Protein AF-A0AAW1IVG7-F1 (afdb_monomer_lite)

Foldseek 3Di:
DDPPPDPDDQDKDKDKKKWQWDFDDDPPDDDDGADDPPDPCRQVVQCVLCVCLQVLLPQPQWGWDDDRRIIMIMHMDSDDVRNVVSVVSRVVSNVVVCVVSVIDIDPVPID

InterPro domains:
  IPR000477 Reverse transcriptase domain [PF00078] (12-111)
  IPR000477 Reverse transcriptase domain [PS50878] (1-111)
  IPR043502 DNA/RNA polymerase superfamily [SSF56672] (33-111)

pLDDT: mean 79.01, std 16.92, range [31.12, 96.75]

Structure (mmCIF, N/CA/C/O backbone):
data_AF-A0AAW1IVG7-F1
#
_entry.id   AF-A0AAW1IVG7-F1
#
loop_
_atom_site.group_PDB
_atom_site.id
_atom_site.type_symbol
_atom_site.label_atom_id
_atom_site.label_alt_id
_atom_site.label_comp_id
_atom_site.label_asym_id
_atom_site.label_entity_id
_atom_site.label_seq_id
_atom_site.pdbx_PDB_ins_code
_atom_site.Cartn_x
_atom_site.Cartn_y
_atom_site.Cartn_z
_atom_site.occupancy
_atom_site.B_iso_or_equiv
_atom_site.auth_seq_id
_atom_site.auth_comp_id
_atom_site.auth_asym_id
_atom_site.auth_atom_id
_atom_site.pdbx_PDB_model_num
ATOM 1 N N . MET A 1 1 ? -25.157 -14.488 45.540 1.00 39.50 1 MET A N 1
ATOM 2 C CA . MET A 1 1 ? -25.455 -14.372 44.097 1.00 39.50 1 MET A CA 1
ATOM 3 C C . MET A 1 1 ? -24.353 -13.532 43.483 1.00 39.50 1 MET A C 1
ATOM 5 O O . MET A 1 1 ? -24.239 -12.367 43.829 1.00 39.50 1 MET A O 1
ATOM 9 N N . GLN A 1 2 ? -23.457 -14.153 42.718 1.00 31.12 2 GLN A N 1
ATOM 10 C CA . GLN A 1 2 ? -22.338 -13.463 42.078 1.00 31.12 2 GLN A CA 1
ATOM 11 C C . GLN A 1 2 ? -22.814 -12.982 40.710 1.00 31.12 2 GLN A C 1
ATOM 13 O O . GLN A 1 2 ? -23.232 -13.781 39.876 1.00 31.12 2 GLN A O 1
ATOM 18 N N . GLU A 1 3 ? -22.801 -11.669 40.528 1.00 34.81 3 GLU A N 1
ATOM 19 C CA . GLU A 1 3 ? -23.100 -10.999 39.272 1.00 34.81 3 GLU A CA 1
ATOM 20 C C . GLU A 1 3 ? -22.070 -11.452 38.226 1.00 34.81 3 GLU A C 1
ATOM 22 O O . GLU A 1 3 ? -20.875 -11.149 38.320 1.00 34.81 3 GLU A O 1
ATOM 27 N N . VAL A 1 4 ? -22.513 -12.252 37.256 1.00 44.88 4 VAL A N 1
ATOM 28 C CA . VAL A 1 4 ? -21.698 -12.629 36.102 1.00 44.88 4 VAL A CA 1
ATOM 29 C C . VAL A 1 4 ? -21.545 -11.367 35.261 1.00 44.88 4 VAL A C 1
ATOM 31 O O . VAL A 1 4 ? -22.420 -11.028 34.472 1.00 44.88 4 VAL A O 1
ATOM 34 N N . LYS A 1 5 ? -20.443 -10.638 35.467 1.00 41.06 5 LYS A N 1
ATOM 35 C CA . LYS A 1 5 ? -20.034 -9.554 34.571 1.00 41.06 5 LYS A CA 1
ATOM 36 C C . LYS A 1 5 ? -19.894 -10.132 33.168 1.00 41.06 5 LYS A C 1
ATOM 38 O O . LYS A 1 5 ?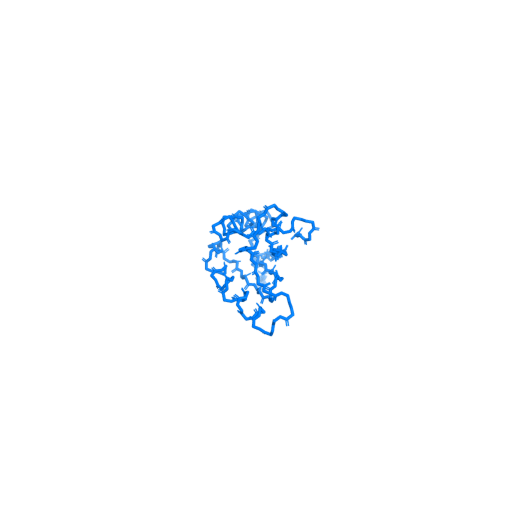 -18.976 -10.912 32.907 1.00 41.06 5 LYS A O 1
ATOM 43 N N . ASP A 1 6 ? -20.815 -9.742 32.297 1.00 46.56 6 ASP A N 1
ATOM 44 C CA . ASP A 1 6 ? -20.733 -9.972 30.867 1.00 46.56 6 ASP A CA 1
ATOM 45 C C . ASP A 1 6 ? -19.373 -9.460 30.362 1.00 46.56 6 ASP A C 1
ATOM 47 O O . ASP A 1 6 ? -19.040 -8.278 30.468 1.00 46.56 6 ASP A O 1
ATOM 51 N N . LYS A 1 7 ? -18.524 -10.385 29.901 1.00 48.53 7 LYS A N 1
ATOM 52 C CA . LYS A 1 7 ? -17.154 -10.105 29.446 1.00 48.53 7 LYS A CA 1
ATOM 53 C C . LYS A 1 7 ? -17.114 -9.566 28.014 1.00 48.53 7 LYS A C 1
ATOM 55 O O . LYS A 1 7 ? -16.040 -9.530 27.410 1.00 48.53 7 LYS A O 1
ATOM 60 N N . THR A 1 8 ? -18.233 -9.145 27.433 1.00 52.91 8 THR A N 1
ATOM 61 C CA . THR A 1 8 ? -18.223 -8.549 26.097 1.00 52.91 8 THR A CA 1
ATOM 62 C C . THR A 1 8 ? -17.851 -7.071 26.162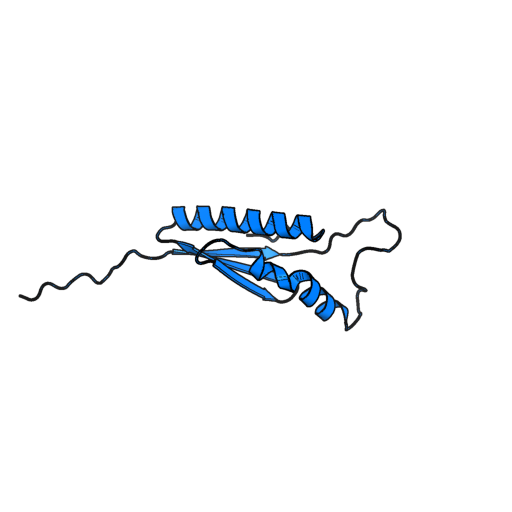 1.00 52.91 8 THR A C 1
ATOM 64 O O . THR A 1 8 ? -18.697 -6.183 26.092 1.00 52.91 8 THR A O 1
ATOM 67 N N . GLY A 1 9 ? -16.545 -6.794 26.239 1.00 61.75 9 GLY A N 1
ATOM 68 C CA . GLY A 1 9 ? -16.018 -5.518 25.749 1.00 61.75 9 GLY A CA 1
ATOM 69 C C . GLY A 1 9 ? -16.428 -5.296 24.281 1.00 61.75 9 GLY A C 1
ATOM 70 O O . GLY A 1 9 ? -16.787 -6.261 23.598 1.00 61.75 9 GLY A O 1
ATOM 71 N N . PRO A 1 10 ? -16.395 -4.053 23.765 1.00 63.38 10 PRO A N 1
ATOM 72 C CA . PRO A 1 10 ? -16.886 -3.749 22.422 1.00 63.38 10 PRO A CA 1
ATOM 73 C C . PRO A 1 10 ? -16.243 -4.680 21.383 1.00 63.38 10 PRO A C 1
ATOM 75 O O . PRO A 1 10 ? -15.013 -4.784 21.309 1.00 63.38 10 PRO A O 1
ATOM 78 N N . ARG A 1 11 ? -17.077 -5.388 20.607 1.00 63.28 11 ARG A N 1
ATOM 79 C CA . ARG A 1 11 ? -16.630 -6.328 19.569 1.00 63.28 11 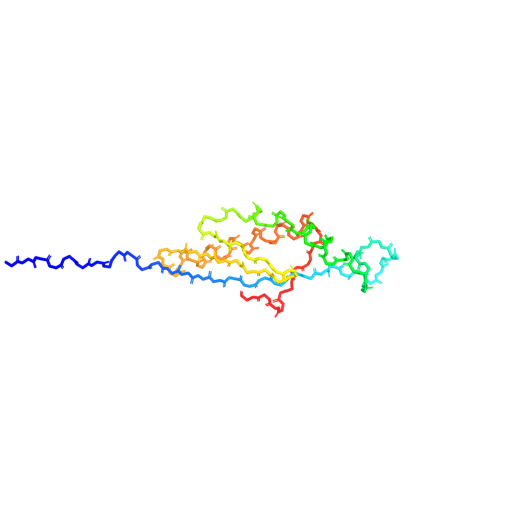ARG A CA 1
ATOM 80 C C . ARG A 1 11 ? -15.870 -5.557 18.494 1.00 63.28 11 ARG A C 1
ATOM 82 O O . ARG A 1 11 ? -16.466 -4.860 17.682 1.00 63.28 11 ARG A O 1
ATOM 89 N N . LYS A 1 12 ? -14.543 -5.680 18.495 1.00 73.12 12 LYS A N 1
ATOM 90 C CA . LYS A 1 12 ? -13.691 -5.080 17.465 1.00 73.12 12 LYS A CA 1
ATOM 91 C C . LYS A 1 12 ? -13.928 -5.787 16.135 1.00 73.12 12 LYS A C 1
ATOM 93 O O . LYS A 1 12 ? -13.935 -7.014 16.088 1.00 73.12 12 LYS A O 1
ATOM 98 N N . VAL A 1 13 ? -14.070 -5.012 15.069 1.00 77.25 13 VAL A N 1
ATOM 99 C CA . VAL A 1 13 ? -14.206 -5.511 13.697 1.00 77.25 13 VAL A CA 1
ATOM 100 C C . VAL A 1 13 ? -12.871 -5.296 12.991 1.00 77.25 13 VAL A C 1
ATOM 102 O O . VAL A 1 13 ? -12.270 -4.227 13.118 1.00 77.25 13 VAL A O 1
ATOM 105 N N . ALA A 1 14 ? -12.377 -6.323 12.303 1.00 74.62 14 ALA A N 1
ATOM 106 C CA . ALA A 1 14 ? -11.200 -6.228 11.448 1.00 74.62 14 ALA A CA 1
ATOM 107 C C . ALA A 1 14 ? -11.631 -6.386 9.989 1.00 74.62 14 ALA A C 1
ATOM 109 O O . ALA A 1 14 ? -12.427 -7.270 9.678 1.00 74.62 14 ALA A O 1
ATOM 110 N N . VAL A 1 15 ? -11.110 -5.525 9.121 1.00 76.81 15 VAL A N 1
ATOM 111 C CA . VAL A 1 15 ? -11.363 -5.530 7.676 1.00 76.81 15 VAL A CA 1
ATOM 112 C C . VAL A 1 15 ? -10.013 -5.475 6.973 1.00 76.81 15 VAL A C 1
ATOM 114 O O . VAL A 1 15 ? -9.111 -4.774 7.433 1.00 76.81 15 VAL A O 1
ATOM 117 N N . ALA A 1 16 ? -9.857 -6.236 5.896 1.00 74.25 16 ALA A N 1
ATOM 118 C CA . ALA A 1 16 ? -8.667 -6.213 5.057 1.00 74.25 16 ALA A CA 1
ATOM 119 C C . ALA A 1 16 ? -9.004 -5.544 3.722 1.00 74.25 16 ALA A C 1
ATOM 121 O O . ALA A 1 16 ? -10.043 -5.857 3.149 1.00 74.25 16 ALA A O 1
ATOM 122 N N . ALA A 1 17 ? -8.128 -4.655 3.265 1.00 72.31 17 ALA A N 1
ATOM 123 C CA . ALA A 1 17 ? -8.075 -4.171 1.894 1.00 72.31 17 ALA A CA 1
ATOM 124 C C . ALA A 1 17 ? -6.925 -4.891 1.184 1.00 72.31 17 ALA A C 1
ATOM 126 O O . ALA A 1 17 ? -5.811 -4.959 1.719 1.00 72.31 17 ALA A O 1
ATOM 127 N N . LEU A 1 18 ? -7.199 -5.453 0.012 1.00 72.75 18 LEU A N 1
ATOM 128 C CA . LEU A 1 18 ? -6.191 -6.094 -0.831 1.00 72.75 18 LEU A CA 1
ATOM 129 C C . LEU A 1 18 ? -5.846 -5.127 -1.954 1.00 72.75 18 LEU A C 1
ATOM 131 O O . LEU A 1 18 ? -6.734 -4.733 -2.700 1.00 72.75 18 LEU A O 1
ATOM 135 N N . ILE A 1 19 ? -4.579 -4.742 -2.046 1.00 76.00 19 ILE A N 1
ATOM 136 C CA . ILE A 1 19 ? -4.055 -3.798 -3.027 1.00 76.00 19 ILE A CA 1
ATOM 137 C C . ILE A 1 19 ? -3.030 -4.539 -3.878 1.00 76.00 19 ILE A C 1
ATOM 139 O O . ILE A 1 19 ? -1.990 -4.971 -3.380 1.00 76.00 19 ILE A O 1
ATOM 143 N N . ASP A 1 20 ? -3.340 -4.665 -5.161 1.00 74.44 20 ASP A N 1
ATOM 144 C CA . ASP A 1 20 ? -2.414 -5.179 -6.166 1.00 74.44 20 ASP A CA 1
ATOM 145 C C . ASP A 1 20 ? -1.684 -3.996 -6.797 1.00 74.44 20 ASP A C 1
ATOM 147 O O . ASP A 1 20 ? -2.305 -3.040 -7.282 1.00 74.44 20 ASP A O 1
ATOM 151 N N . VAL A 1 21 ? -0.358 -4.035 -6.736 1.00 69.38 21 VAL A N 1
ATOM 152 C CA . VAL A 1 21 ? 0.491 -2.947 -7.199 1.00 69.38 21 VAL A CA 1
ATOM 153 C C . VAL A 1 21 ? 1.167 -3.355 -8.500 1.00 69.38 21 VAL A C 1
ATOM 155 O O . VAL A 1 21 ? 2.071 -4.184 -8.509 1.00 69.38 21 VAL A O 1
ATOM 158 N N . GLU A 1 22 ? 0.787 -2.722 -9.607 1.00 65.25 22 GLU A N 1
ATOM 159 C CA . GLU A 1 22 ? 1.363 -3.014 -10.915 1.00 65.25 22 GLU A CA 1
ATOM 160 C C . GLU A 1 22 ? 2.387 -1.956 -11.346 1.00 65.25 22 GLU A C 1
ATOM 162 O O . GLU A 1 22 ? 2.367 -0.780 -10.965 1.00 65.25 22 GLU A O 1
ATOM 167 N N . LYS A 1 23 ? 3.319 -2.390 -12.197 1.00 57.69 23 LYS A N 1
ATOM 168 C CA . LYS A 1 23 ? 4.263 -1.484 -12.854 1.00 57.69 23 LYS A CA 1
ATOM 169 C C . LYS A 1 23 ? 3.501 -0.571 -13.814 1.00 57.69 23 LYS A C 1
ATOM 171 O O . LYS A 1 23 ? 2.724 -1.052 -14.638 1.00 57.69 23 LYS A O 1
ATOM 176 N N . ALA A 1 24 ? 3.780 0.728 -13.772 1.00 53.38 24 ALA A N 1
ATOM 177 C CA . ALA A 1 24 ? 3.379 1.620 -14.850 1.00 53.38 24 ALA A CA 1
ATOM 178 C C . ALA A 1 24 ? 4.138 1.216 -16.130 1.00 53.38 24 ALA A C 1
ATOM 180 O O . ALA A 1 24 ? 5.367 1.190 -16.142 1.00 53.38 24 ALA A O 1
ATOM 181 N N . TYR A 1 25 ? 3.413 0.837 -17.185 1.00 46.53 25 TYR A N 1
ATOM 182 C CA . TYR A 1 25 ? 3.982 0.568 -18.508 1.00 46.53 25 TYR A CA 1
ATOM 183 C C . TYR A 1 25 ? 3.505 1.662 -19.459 1.00 46.53 25 TYR A C 1
ATOM 185 O O . TYR A 1 25 ? 2.321 1.708 -19.795 1.00 46.53 25 TYR A O 1
ATOM 193 N N . ASP A 1 26 ? 4.411 2.547 -19.871 1.00 47.69 26 ASP A N 1
ATOM 194 C CA . ASP A 1 26 ? 4.123 3.552 -20.891 1.00 47.69 26 ASP A CA 1
ATOM 195 C C . ASP A 1 26 ? 4.557 3.028 -22.268 1.00 47.69 26 ASP A C 1
ATOM 197 O O . ASP A 1 26 ? 5.696 2.600 -22.461 1.00 47.69 26 ASP A O 1
ATOM 201 N N . LYS A 1 27 ? 3.624 3.014 -23.225 1.00 43.44 27 LYS A N 1
ATOM 202 C CA . LYS A 1 27 ? 3.807 2.416 -24.558 1.00 43.44 27 LYS A CA 1
ATOM 203 C C . LYS A 1 27 ? 4.581 3.329 -25.516 1.00 43.44 27 LYS A C 1
ATOM 205 O O . LYS A 1 27 ? 5.024 2.850 -26.556 1.00 43.44 27 LYS A O 1
ATOM 210 N N . GLU A 1 28 ? 4.747 4.610 -25.178 1.00 50.12 28 GLU A N 1
ATOM 211 C CA . GLU A 1 28 ? 5.332 5.626 -26.070 1.00 50.12 28 GLU A CA 1
ATOM 212 C C . GLU A 1 28 ? 6.698 6.171 -25.614 1.00 50.12 28 GLU A C 1
ATOM 214 O O . GLU A 1 28 ? 7.333 6.933 -26.346 1.00 50.12 28 GLU A O 1
ATOM 219 N N . ARG A 1 29 ? 7.225 5.745 -24.458 1.00 46.06 29 ARG A N 1
ATOM 220 C CA . ARG A 1 29 ? 8.581 6.118 -24.025 1.00 46.06 29 ARG A CA 1
ATOM 221 C C . ARG A 1 29 ? 9.603 5.053 -24.412 1.00 46.06 29 ARG A C 1
ATOM 223 O O . ARG A 1 29 ? 9.622 3.954 -23.867 1.00 46.06 29 ARG A O 1
ATOM 230 N N . ASN A 1 30 ? 10.499 5.415 -25.332 1.00 44.12 30 ASN A N 1
ATOM 231 C CA . ASN A 1 30 ? 11.729 4.677 -25.617 1.00 44.12 30 ASN A CA 1
ATOM 232 C C . ASN A 1 30 ? 12.507 4.429 -24.307 1.00 44.12 30 ASN A C 1
ATOM 234 O O . ASN A 1 30 ? 13.112 5.349 -23.771 1.00 44.12 30 ASN A O 1
ATOM 238 N N . ALA A 1 31 ? 12.432 3.193 -23.801 1.00 54.66 31 ALA A N 1
ATOM 239 C CA . ALA A 1 31 ? 13.250 2.570 -22.755 1.00 54.66 31 ALA A CA 1
ATOM 240 C C . ALA A 1 31 ? 13.772 3.487 -21.621 1.00 54.66 31 ALA A C 1
ATOM 242 O O . ALA A 1 31 ? 14.890 3.989 -21.705 1.00 54.66 31 ALA A O 1
ATOM 243 N N . ALA A 1 32 ? 13.025 3.610 -20.513 1.00 53.50 32 ALA A N 1
ATOM 244 C CA . ALA A 1 32 ? 13.592 4.097 -19.240 1.00 53.50 32 ALA A CA 1
ATOM 245 C C . ALA A 1 32 ? 12.829 3.715 -17.953 1.00 53.50 32 ALA A C 1
ATOM 247 O O . ALA A 1 32 ? 13.364 3.921 -16.867 1.00 53.50 32 ALA A O 1
ATOM 248 N N . GLU A 1 33 ? 11.610 3.169 -18.020 1.00 61.81 33 GLU A N 1
ATOM 249 C CA . GLU A 1 33 ? 10.805 2.894 -16.820 1.00 61.81 33 GLU A CA 1
ATOM 250 C C . GLU A 1 33 ? 10.455 1.403 -16.738 1.00 61.81 33 GLU A C 1
ATOM 252 O O . GLU A 1 33 ? 9.745 0.859 -17.582 1.00 61.81 33 GLU A O 1
ATOM 257 N N . GLY A 1 34 ? 11.011 0.721 -15.731 1.00 63.62 34 GLY A N 1
ATOM 258 C CA . GLY A 1 34 ? 10.738 -0.686 -15.441 1.00 63.62 34 GLY A CA 1
ATOM 259 C C . GLY A 1 34 ? 11.986 -1.542 -15.217 1.00 63.62 34 GLY A C 1
ATOM 260 O O . GLY A 1 34 ? 13.083 -1.250 -15.686 1.00 63.62 34 GLY A O 1
ATOM 261 N N . LEU A 1 35 ? 11.807 -2.635 -14.476 1.00 76.69 35 LEU A N 1
ATOM 262 C CA . LEU A 1 35 ? 12.865 -3.619 -14.230 1.00 76.69 35 LEU A CA 1
ATOM 263 C C . LEU A 1 35 ? 12.911 -4.664 -15.357 1.00 76.69 35 LEU A C 1
ATOM 265 O O . LEU A 1 35 ? 11.835 -5.096 -15.789 1.00 76.69 35 LEU A O 1
ATOM 269 N N . PRO A 1 36 ? 14.102 -5.140 -15.779 1.00 77.25 36 PRO A N 1
ATOM 270 C CA . PRO A 1 36 ? 14.229 -6.136 -16.841 1.00 77.25 36 PRO A CA 1
ATOM 271 C C . PRO A 1 36 ? 13.455 -7.416 -16.506 1.00 77.25 36 PRO A C 1
ATOM 273 O O . PRO A 1 36 ? 13.665 -8.025 -15.451 1.00 77.25 36 PRO A O 1
ATOM 276 N N . GLN A 1 37 ? 12.555 -7.842 -17.392 1.00 75.62 37 GLN A N 1
ATOM 277 C CA . GLN A 1 37 ? 11.861 -9.119 -17.225 1.00 75.62 37 GLN A CA 1
ATOM 278 C C . GLN A 1 37 ? 12.852 -10.279 -17.387 1.00 75.62 37 GLN A C 1
ATOM 280 O O . GLN A 1 37 ? 13.715 -10.248 -18.259 1.00 75.62 37 GLN A O 1
ATOM 285 N N . GLY A 1 38 ? 12.756 -11.285 -16.517 1.00 75.88 38 GLY A N 1
ATOM 286 C CA . GLY A 1 38 ? 13.664 -12.438 -16.519 1.00 75.88 38 GLY A CA 1
ATOM 287 C C . GLY A 1 38 ? 15.005 -12.216 -15.811 1.00 75.88 38 GLY A C 1
ATOM 288 O O . GLY A 1 38 ? 15.763 -13.170 -15.657 1.00 75.88 38 GLY A O 1
ATOM 289 N N . SER A 1 39 ? 15.299 -11.003 -15.324 1.00 84.62 39 SER A N 1
ATOM 290 C CA . SER A 1 39 ? 16.473 -10.785 -14.471 1.00 84.62 39 SER A CA 1
ATOM 291 C C . SER A 1 39 ? 16.229 -11.329 -13.055 1.00 84.62 39 SER A C 1
ATOM 293 O O . SER A 1 39 ? 15.238 -10.945 -12.424 1.00 84.62 39 SER A O 1
ATOM 295 N N . PRO A 1 40 ? 17.151 -12.142 -12.502 1.00 85.38 40 PRO A N 1
ATOM 296 C CA . PRO A 1 40 ? 17.074 -12.616 -11.118 1.00 85.38 40 PRO A CA 1
ATOM 297 C C . PRO A 1 40 ? 17.083 -11.493 -10.070 1.00 85.38 40 PRO A C 1
ATOM 299 O O . PRO A 1 40 ? 16.646 -11.702 -8.943 1.00 85.38 40 PRO A O 1
ATOM 302 N N . LEU A 1 41 ? 17.576 -10.300 -10.427 1.00 87.25 41 LEU A N 1
ATOM 303 C CA . LEU A 1 41 ? 17.646 -9.147 -9.524 1.00 87.25 41 LEU A CA 1
ATOM 304 C C . LEU A 1 41 ? 16.362 -8.313 -9.507 1.00 87.25 41 LEU A C 1
ATOM 306 O O . LEU A 1 41 ? 16.142 -7.556 -8.563 1.00 87.25 41 LEU A O 1
ATOM 310 N N . SER A 1 42 ? 15.504 -8.443 -10.520 1.00 85.94 42 SER A N 1
ATOM 311 C CA . SER A 1 42 ? 14.282 -7.641 -10.618 1.00 85.94 42 SER A CA 1
ATOM 312 C C . SER A 1 42 ? 13.337 -7.815 -9.417 1.00 85.94 42 SER A C 1
ATOM 314 O O . SER A 1 42 ? 12.851 -6.803 -8.920 1.00 85.94 42 SER A O 1
ATOM 316 N N . PRO A 1 43 ? 13.101 -9.024 -8.868 1.00 86.31 43 PRO A N 1
ATOM 317 C CA . PRO A 1 43 ? 12.279 -9.168 -7.663 1.00 86.31 43 PRO A CA 1
ATOM 318 C C . PRO A 1 43 ? 12.856 -8.436 -6.442 1.00 86.31 43 PRO A C 1
ATOM 320 O O . PRO A 1 43 ? 12.126 -7.784 -5.700 1.00 86.31 43 PRO A O 1
ATOM 323 N N . LEU A 1 44 ? 14.179 -8.493 -6.253 1.00 89.25 44 LEU A N 1
ATOM 324 C CA . LEU A 1 44 ? 14.849 -7.817 -5.141 1.00 89.25 44 LEU A CA 1
ATOM 325 C C . LEU A 1 44 ? 14.738 -6.293 -5.263 1.00 89.25 44 LEU A C 1
ATOM 327 O O . LEU A 1 44 ? 14.388 -5.621 -4.295 1.00 89.25 44 LEU A O 1
ATOM 331 N N . LEU A 1 45 ? 15.011 -5.756 -6.454 1.00 88.12 45 LEU A N 1
ATOM 332 C CA . LEU A 1 45 ? 14.922 -4.320 -6.715 1.00 88.12 45 LEU A CA 1
ATOM 333 C C . LEU A 1 45 ? 13.493 -3.799 -6.543 1.00 88.12 45 LEU A C 1
ATOM 335 O O . LEU A 1 45 ? 13.312 -2.713 -6.003 1.00 88.12 45 LEU A O 1
ATOM 339 N N . PHE A 1 46 ? 12.486 -4.584 -6.935 1.00 86.56 46 PHE A N 1
ATOM 340 C CA . PHE A 1 46 ? 11.089 -4.229 -6.700 1.00 86.56 46 PHE A CA 1
ATOM 341 C C . PHE A 1 46 ? 10.766 -4.151 -5.202 1.00 86.56 46 PHE A C 1
ATOM 343 O O . PHE A 1 46 ? 10.224 -3.149 -4.751 1.00 86.56 46 PHE A O 1
ATOM 350 N N . ASN A 1 47 ? 11.176 -5.146 -4.410 1.00 88.38 47 ASN A N 1
ATOM 351 C CA . ASN A 1 47 ? 10.954 -5.131 -2.960 1.00 88.38 47 ASN A CA 1
ATOM 352 C C . ASN A 1 47 ? 11.628 -3.933 -2.271 1.00 88.38 47 ASN A C 1
ATOM 354 O O . ASN A 1 47 ? 11.057 -3.359 -1.348 1.00 88.38 47 ASN A O 1
ATOM 358 N N . ILE A 1 48 ? 12.826 -3.540 -2.720 1.00 89.69 48 ILE A N 1
ATOM 359 C CA . ILE A 1 48 ? 13.511 -2.336 -2.222 1.00 89.69 48 ILE A CA 1
ATOM 360 C C . ILE A 1 48 ? 12.728 -1.077 -2.604 1.00 89.69 48 ILE A C 1
ATOM 362 O O . ILE A 1 48 ? 12.584 -0.177 -1.785 1.00 89.69 48 ILE A O 1
ATOM 366 N N . PHE A 1 49 ? 12.200 -1.021 -3.824 1.00 87.75 49 PHE A N 1
ATOM 367 C CA . PHE A 1 49 ? 11.437 0.121 -4.317 1.00 87.75 49 PHE A CA 1
ATOM 368 C C . PHE A 1 49 ? 10.156 0.378 -3.507 1.00 87.75 49 PHE A C 1
ATOM 370 O O . PHE A 1 49 ? 9.831 1.526 -3.224 1.00 87.75 49 PHE A O 1
ATOM 377 N N . VAL A 1 50 ? 9.459 -0.677 -3.072 1.00 89.81 50 VAL A N 1
ATOM 378 C CA . VAL A 1 50 ? 8.212 -0.561 -2.290 1.00 89.81 50 VAL A CA 1
ATOM 379 C C . VAL A 1 50 ? 8.408 -0.640 -0.769 1.00 89.81 50 VAL A C 1
ATOM 381 O O . VAL A 1 50 ? 7.422 -0.681 -0.029 1.00 89.81 50 VAL A O 1
ATOM 384 N N . ILE A 1 51 ? 9.654 -0.649 -0.274 1.00 91.69 51 ILE A N 1
ATOM 385 C CA . ILE A 1 51 ? 9.973 -0.918 1.142 1.00 91.69 51 ILE A CA 1
ATOM 386 C C . ILE A 1 51 ? 9.399 0.120 2.117 1.00 91.69 51 ILE A C 1
ATOM 388 O O . ILE A 1 51 ? 9.195 -0.174 3.296 1.00 91.69 51 ILE A O 1
ATOM 392 N N . ASP A 1 52 ? 9.140 1.337 1.639 1.00 93.50 52 ASP A N 1
ATOM 393 C CA . ASP A 1 52 ? 8.614 2.432 2.452 1.00 93.50 52 ASP A CA 1
ATOM 394 C C . ASP A 1 52 ? 7.077 2.486 2.488 1.00 93.50 52 ASP A C 1
ATOM 396 O O . ASP A 1 52 ? 6.522 3.249 3.283 1.00 93.50 52 ASP A O 1
ATOM 400 N N . LEU A 1 53 ? 6.371 1.638 1.723 1.00 91.88 53 LEU A N 1
ATOM 401 C CA . LEU A 1 53 ? 4.903 1.579 1.741 1.00 91.88 53 LEU A CA 1
ATOM 402 C C . LEU A 1 53 ? 4.335 1.377 3.161 1.00 91.88 53 LEU A C 1
ATOM 404 O O . LEU A 1 53 ? 3.443 2.134 3.546 1.00 91.88 53 LEU A O 1
ATOM 408 N N . PRO A 1 54 ? 4.860 0.466 4.010 1.00 93.94 54 PRO A N 1
ATOM 409 C CA . PRO A 1 54 ? 4.358 0.300 5.373 1.00 93.94 54 PRO A CA 1
ATOM 410 C C . PRO A 1 54 ? 4.488 1.556 6.240 1.00 93.94 54 PRO A C 1
ATOM 412 O O . PRO A 1 54 ? 3.696 1.739 7.160 1.00 93.94 54 PRO A O 1
ATOM 415 N N . LYS A 1 55 ? 5.474 2.419 5.960 1.00 94.50 55 LYS A N 1
ATOM 416 C CA . LYS A 1 55 ? 5.673 3.687 6.681 1.00 94.50 55 LYS A CA 1
ATOM 417 C C . LYS A 1 55 ? 4.738 4.785 6.176 1.00 94.50 55 LYS A C 1
ATOM 419 O O . LYS A 1 55 ? 4.391 5.676 6.946 1.00 94.50 55 LYS A O 1
ATOM 424 N N . ALA A 1 56 ? 4.339 4.723 4.906 1.00 94.56 56 ALA A N 1
ATOM 425 C CA . ALA A 1 56 ? 3.396 5.665 4.311 1.00 94.56 56 ALA A CA 1
ATOM 426 C C . ALA A 1 56 ? 1.962 5.478 4.836 1.00 94.56 56 ALA A C 1
ATOM 428 O O . ALA A 1 56 ? 1.191 6.436 4.884 1.00 94.56 56 ALA A O 1
ATOM 429 N N . ILE A 1 57 ? 1.613 4.269 5.286 1.00 96.12 57 ILE A N 1
ATOM 430 C CA . ILE A 1 57 ? 0.318 3.991 5.912 1.00 96.12 57 ILE A CA 1
ATOM 431 C C . ILE A 1 57 ? 0.347 4.418 7.384 1.00 96.12 57 ILE A C 1
ATOM 433 O O . ILE A 1 57 ? 0.860 3.717 8.256 1.00 96.12 57 ILE A O 1
ATOM 437 N N . THR A 1 58 ? -0.260 5.567 7.679 1.00 96.75 58 THR A N 1
ATOM 438 C CA . THR A 1 58 ? -0.270 6.171 9.026 1.00 96.75 58 THR A CA 1
ATOM 439 C C . THR A 1 58 ? -1.572 5.930 9.791 1.00 96.75 58 THR A C 1
ATOM 441 O O . THR A 1 58 ? -1.681 6.259 10.977 1.00 96.75 58 THR A O 1
ATOM 444 N N . THR A 1 59 ? -2.574 5.333 9.139 1.00 95.50 59 THR A N 1
ATOM 445 C CA . THR A 1 59 ? -3.880 5.053 9.744 1.00 95.50 59 THR A CA 1
ATOM 446 C C . THR A 1 59 ? -3.757 4.204 11.025 1.00 95.50 59 THR A C 1
ATOM 448 O O . THR A 1 59 ? -3.242 3.088 10.990 1.00 95.50 59 THR A O 1
ATOM 451 N N . PRO A 1 60 ? -4.285 4.645 12.185 1.00 93.81 60 PRO A N 1
ATOM 452 C CA . PRO A 1 60 ? -4.123 3.911 13.438 1.00 93.81 60 PRO A CA 1
ATOM 453 C C . PRO A 1 60 ? -4.785 2.531 13.441 1.00 93.81 60 PRO A C 1
ATOM 455 O O . PRO A 1 60 ? -5.948 2.376 13.049 1.00 93.81 60 PRO A O 1
ATOM 458 N N . LYS A 1 61 ? -4.096 1.551 14.040 1.00 94.12 61 LYS A N 1
ATOM 459 C CA . LYS A 1 61 ? -4.518 0.137 14.068 1.00 94.12 61 LYS A CA 1
ATOM 460 C C . LYS A 1 61 ? -4.655 -0.459 12.658 1.00 94.12 61 LYS A C 1
ATOM 462 O O . LYS A 1 61 ? -5.519 -1.312 12.451 1.00 94.12 61 LYS A O 1
ATOM 467 N N . SER A 1 62 ? -3.824 -0.004 11.722 1.00 94.12 62 SER A N 1
ATOM 468 C CA . SER A 1 62 ? -3.553 -0.693 10.466 1.00 94.12 62 SER A CA 1
ATOM 469 C C . SER A 1 62 ? -2.319 -1.596 10.607 1.00 94.12 62 SER A C 1
ATOM 471 O O . SER A 1 62 ? -1.480 -1.399 11.492 1.00 94.12 62 SER A O 1
ATOM 473 N N . ARG A 1 63 ? -2.225 -2.618 9.758 1.00 94.44 63 ARG A N 1
ATOM 474 C CA . ARG A 1 63 ? -1.016 -3.413 9.523 1.00 94.44 63 ARG A CA 1
ATOM 475 C C . ARG A 1 63 ? -0.897 -3.687 8.034 1.00 94.44 63 ARG A C 1
ATOM 477 O O . ARG A 1 63 ? -1.886 -4.076 7.421 1.00 94.44 63 ARG A O 1
ATOM 484 N N . VAL A 1 64 ? 0.299 -3.501 7.494 1.00 94.25 64 VAL A N 1
ATOM 485 C CA . VAL A 1 64 ? 0.623 -3.760 6.090 1.00 94.25 64 VAL A CA 1
ATOM 486 C C . VAL A 1 64 ? 1.380 -5.084 6.004 1.00 94.25 64 VAL A C 1
ATOM 488 O O . VAL A 1 64 ? 2.321 -5.311 6.764 1.00 94.25 64 VAL A O 1
ATOM 491 N N . PHE A 1 65 ? 0.954 -5.953 5.097 1.00 92.38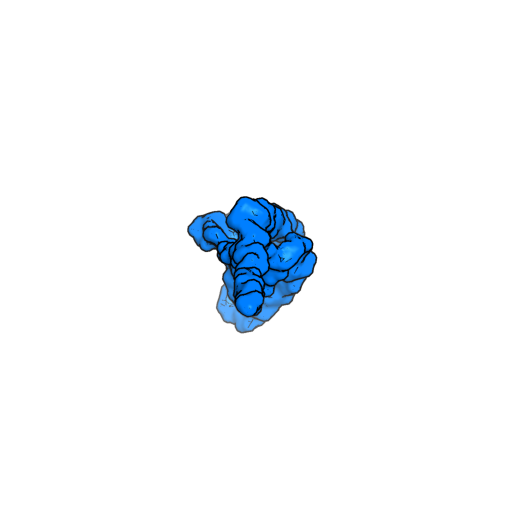 65 PHE A N 1
ATOM 492 C CA . PHE A 1 65 ? 1.605 -7.207 4.742 1.00 92.38 65 PHE A CA 1
ATOM 493 C C . PHE A 1 65 ? 1.926 -7.145 3.253 1.00 92.38 65 PHE A C 1
ATOM 495 O O . PHE A 1 65 ? 1.033 -6.878 2.456 1.00 92.38 65 PHE A O 1
ATOM 502 N N . GLN A 1 66 ? 3.181 -7.368 2.882 1.00 90.56 66 GLN A N 1
ATOM 503 C CA . GLN A 1 66 ? 3.623 -7.309 1.490 1.00 90.56 66 GLN A CA 1
ATOM 504 C C . GLN A 1 66 ? 4.284 -8.618 1.095 1.00 90.56 66 GLN A C 1
ATOM 506 O O . GLN A 1 66 ? 5.062 -9.187 1.867 1.00 90.56 66 GLN A O 1
ATOM 511 N N . PHE A 1 67 ? 3.996 -9.058 -0.122 1.00 87.62 67 PHE A N 1
ATOM 512 C CA . PHE A 1 67 ? 4.679 -10.157 -0.771 1.00 87.62 67 PHE A CA 1
ATOM 513 C C . PHE A 1 67 ? 4.809 -9.848 -2.262 1.00 87.62 67 PHE A C 1
ATOM 515 O O . PHE A 1 67 ? 3.843 -9.971 -3.004 1.00 87.62 67 PHE A O 1
ATOM 522 N N . ALA A 1 68 ? 6.009 -9.445 -2.688 1.00 84.50 68 ALA A N 1
ATOM 523 C CA . ALA A 1 68 ? 6.220 -8.912 -4.033 1.00 84.50 68 ALA A CA 1
ATOM 524 C C . ALA A 1 68 ? 5.206 -7.787 -4.340 1.00 84.50 68 ALA A C 1
ATOM 526 O O . ALA A 1 68 ? 5.120 -6.831 -3.567 1.00 84.50 68 ALA A O 1
ATOM 527 N N . ASP A 1 69 ? 4.487 -7.883 -5.457 1.00 81.19 69 ASP A N 1
ATOM 528 C CA . ASP A 1 69 ? 3.459 -6.952 -5.934 1.00 81.19 69 ASP A CA 1
ATOM 529 C C . ASP A 1 69 ? 2.131 -7.023 -5.162 1.00 81.19 69 ASP A C 1
ATOM 531 O O . ASP A 1 69 ? 1.388 -6.037 -5.131 1.00 81.19 69 ASP A O 1
ATOM 535 N N . ASP A 1 70 ? 1.877 -8.121 -4.448 1.00 85.31 70 ASP A N 1
ATOM 536 C CA . ASP A 1 70 ? 0.692 -8.272 -3.610 1.00 85.31 70 ASP A CA 1
ATOM 537 C C . ASP A 1 70 ? 0.870 -7.551 -2.265 1.00 85.31 70 ASP A C 1
ATOM 539 O O . ASP A 1 70 ? 1.773 -7.846 -1.470 1.00 85.31 70 ASP A O 1
ATOM 543 N N . THR A 1 71 ? -0.044 -6.630 -1.955 1.00 89.81 71 THR A N 1
ATOM 544 C CA . THR A 1 71 ? -0.098 -5.946 -0.658 1.00 89.81 71 THR A CA 1
ATOM 545 C C . THR A 1 71 ? -1.460 -6.133 0.006 1.00 89.81 71 THR A C 1
ATOM 547 O O . THR A 1 71 ? -2.504 -5.843 -0.563 1.00 89.81 71 THR A O 1
ATOM 550 N N . ALA A 1 72 ? -1.474 -6.552 1.269 1.00 91.94 72 ALA A N 1
ATOM 551 C CA . ALA A 1 72 ? -2.672 -6.590 2.099 1.00 91.94 72 ALA A CA 1
ATOM 552 C C . ALA A 1 72 ? -2.556 -5.584 3.247 1.00 91.94 72 ALA A C 1
ATOM 554 O O . ALA A 1 72 ? -1.601 -5.621 4.027 1.00 91.94 72 ALA A O 1
ATOM 555 N N . ILE A 1 73 ? -3.554 -4.716 3.406 1.00 93.56 73 ILE A N 1
ATOM 556 C CA . ILE A 1 73 ? -3.626 -3.769 4.520 1.00 93.56 73 ILE A CA 1
ATOM 557 C C . ILE A 1 73 ? -4.835 -4.097 5.388 1.00 93.56 73 ILE A C 1
ATOM 559 O O . ILE A 1 73 ? -5.984 -3.999 4.970 1.00 93.56 73 ILE A O 1
ATOM 563 N N . VAL A 1 74 ? -4.579 -4.475 6.636 1.00 94.12 74 VAL A N 1
ATOM 564 C CA . VAL A 1 74 ? -5.615 -4.863 7.597 1.00 94.12 74 VAL A CA 1
ATOM 565 C C . VAL A 1 74 ? -5.848 -3.731 8.579 1.00 94.12 74 VAL A C 1
ATOM 567 O O . VAL A 1 74 ? -4.922 -3.323 9.277 1.00 94.12 74 VAL A O 1
ATOM 570 N N . VAL A 1 75 ? -7.090 -3.269 8.700 1.00 93.81 75 VAL A N 1
ATOM 571 C CA . VAL A 1 75 ? -7.509 -2.256 9.674 1.00 93.81 75 VAL A CA 1
ATOM 572 C C . VAL A 1 75 ? -8.406 -2.858 10.747 1.00 93.81 75 VAL A C 1
ATOM 574 O O . VAL A 1 75 ? -9.185 -3.777 10.498 1.00 93.81 75 VAL A O 1
ATOM 577 N N . GLN A 1 76 ? -8.322 -2.318 11.962 1.00 91.50 76 GLN A N 1
ATOM 578 C CA . GLN A 1 76 ? -9.204 -2.691 13.067 1.00 91.50 76 GLN A CA 1
ATOM 579 C C . GLN A 1 76 ? -9.956 -1.473 13.619 1.00 91.50 76 GLN A C 1
ATOM 581 O O . GLN A 1 76 ? -9.344 -0.466 13.999 1.00 91.50 76 GLN A O 1
ATOM 586 N N . GLY A 1 77 ? -11.280 -1.576 13.721 1.00 89.38 77 GLY A N 1
ATOM 587 C CA . GLY A 1 77 ? -12.172 -0.583 14.322 1.00 89.38 77 GLY A CA 1
ATOM 588 C C . GLY A 1 77 ? -12.996 -1.150 15.481 1.00 89.38 77 GLY A C 1
ATOM 589 O O . GLY A 1 77 ? -13.023 -2.355 15.728 1.00 89.38 77 GLY A O 1
ATOM 590 N N . LEU A 1 78 ? -13.664 -0.265 16.226 1.00 89.31 78 LEU A N 1
ATOM 591 C CA . LEU A 1 78 ? -14.584 -0.662 17.305 1.00 89.31 78 LEU A CA 1
ATOM 592 C C . LEU A 1 78 ? -15.946 -1.130 16.777 1.00 89.31 78 LEU A C 1
ATOM 594 O O . LEU A 1 78 ? -16.697 -1.768 17.502 1.00 89.31 78 LEU A O 1
ATOM 598 N N . ASN A 1 79 ? -16.263 -0.784 15.533 1.00 89.56 79 ASN A N 1
ATOM 599 C CA . ASN A 1 79 ? -17.465 -1.182 14.817 1.00 89.56 79 ASN A CA 1
ATOM 600 C C . ASN A 1 79 ? -17.182 -1.148 13.304 1.00 89.56 79 ASN A C 1
ATOM 602 O O . ASN A 1 79 ? -16.084 -0.769 12.874 1.00 89.56 79 ASN A O 1
ATOM 606 N N . LEU A 1 80 ? -18.166 -1.566 12.507 1.00 86.81 80 LEU A N 1
ATOM 607 C CA . LEU A 1 80 ? -18.048 -1.626 11.052 1.00 86.81 80 LEU A CA 1
ATOM 608 C C . LEU A 1 80 ? -17.809 -0.241 10.438 1.00 86.81 80 LEU A C 1
ATOM 610 O O . LEU A 1 80 ? -16.884 -0.086 9.652 1.00 86.81 80 LEU A O 1
ATOM 614 N N . GLU A 1 81 ? -18.571 0.772 10.847 1.00 90.75 81 GLU A N 1
ATOM 615 C CA . GLU A 1 81 ? -18.475 2.123 10.283 1.00 90.75 81 GLU A CA 1
ATOM 616 C C . GLU A 1 81 ? -17.082 2.741 10.473 1.00 90.75 81 GLU A C 1
ATOM 618 O O . GLU A 1 81 ? -16.475 3.241 9.529 1.00 90.75 81 GLU A O 1
ATOM 623 N N . LEU A 1 82 ? -16.519 2.642 11.680 1.00 91.31 82 LEU A N 1
ATOM 624 C CA . LEU A 1 82 ? -15.159 3.103 11.953 1.00 91.31 82 LEU A CA 1
ATOM 625 C C . LEU A 1 82 ? -14.109 2.292 11.192 1.00 91.31 82 LEU A C 1
ATOM 627 O O . LEU A 1 82 ? -13.046 2.823 10.882 1.00 91.31 82 LEU A O 1
ATOM 631 N N . SER A 1 83 ? -14.377 1.016 10.914 1.00 90.75 83 SER A N 1
ATOM 632 C CA . SER A 1 83 ? -13.476 0.182 10.113 1.00 90.75 83 SER A CA 1
ATOM 633 C C . SER A 1 83 ? -13.506 0.604 8.645 1.00 90.75 83 SER A C 1
ATOM 635 O O . SER A 1 83 ? -12.444 0.778 8.061 1.00 90.75 83 SER A O 1
ATOM 637 N N . LEU A 1 84 ? -14.687 0.874 8.083 1.00 91.44 84 LEU A N 1
ATOM 638 C CA . LEU A 1 84 ? -14.846 1.356 6.706 1.00 91.44 84 LEU A CA 1
ATOM 639 C C . LEU A 1 84 ? -14.165 2.712 6.494 1.00 91.44 84 LEU A C 1
ATOM 641 O O . LEU A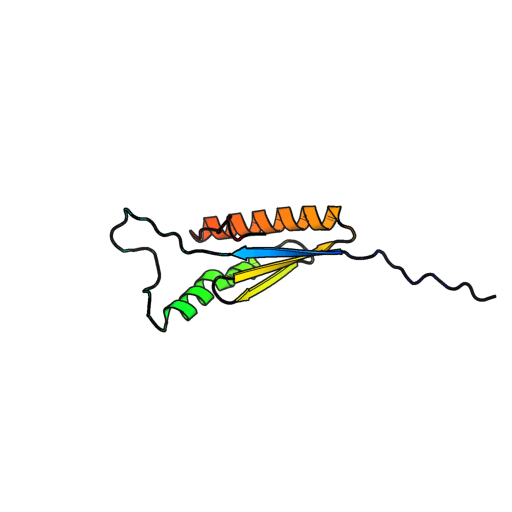 1 84 ? -13.349 2.846 5.589 1.00 91.44 84 LEU A O 1
ATOM 645 N N . ARG A 1 85 ? -14.368 3.674 7.405 1.00 93.88 85 ARG A N 1
ATOM 646 C CA . ARG A 1 85 ? -13.663 4.970 7.350 1.00 93.88 85 ARG A CA 1
ATOM 647 C C . ARG A 1 85 ? -12.138 4.817 7.395 1.00 93.88 85 ARG A C 1
ATOM 649 O O . ARG A 1 85 ? -11.410 5.615 6.810 1.00 93.88 85 ARG A O 1
ATOM 656 N N . LYS A 1 86 ? -11.631 3.805 8.110 1.00 94.81 86 LYS A N 1
ATOM 657 C CA . LYS A 1 86 ? -10.195 3.489 8.131 1.00 94.81 86 LYS A CA 1
ATOM 658 C C . LYS A 1 86 ? -9.725 2.858 6.827 1.00 94.81 86 LYS A C 1
ATOM 660 O O . LYS A 1 86 ? -8.638 3.210 6.391 1.00 94.81 86 LYS A O 1
ATOM 665 N N . VAL A 1 87 ? -10.512 1.969 6.218 1.00 93.12 87 VAL A N 1
ATOM 666 C CA . VAL A 1 87 ? -10.210 1.412 4.888 1.00 93.12 87 VAL A CA 1
ATOM 667 C C . VAL A 1 87 ? -10.099 2.539 3.864 1.00 93.12 87 VAL A C 1
ATOM 669 O O . VAL A 1 87 ? -9.076 2.650 3.202 1.00 93.12 87 VAL A O 1
ATOM 672 N N . GLU A 1 88 ? -11.082 3.439 3.804 1.00 92.88 88 GLU A N 1
ATOM 673 C CA . GLU A 1 88 ? -11.060 4.589 2.886 1.00 92.88 88 GLU A CA 1
ATOM 674 C C . GLU A 1 88 ? -9.823 5.473 3.082 1.00 92.88 88 GLU A C 1
ATOM 676 O O . GLU A 1 88 ? -9.235 5.965 2.120 1.00 92.88 88 GLU A O 1
ATOM 681 N N . ARG A 1 89 ? -9.411 5.684 4.337 1.00 95.38 89 ARG A N 1
ATOM 682 C CA . ARG A 1 89 ? -8.204 6.454 4.646 1.00 95.38 89 ARG A CA 1
ATOM 683 C C . ARG A 1 89 ? -6.935 5.735 4.194 1.00 95.38 89 ARG A C 1
ATOM 685 O O . ARG A 1 89 ? -6.067 6.375 3.614 1.00 95.38 89 ARG A O 1
ATOM 692 N N . VAL A 1 90 ? -6.841 4.432 4.444 1.00 95.12 90 VAL A N 1
ATOM 693 C CA . VAL A 1 90 ? -5.716 3.602 4.002 1.00 95.12 90 VAL A CA 1
ATOM 694 C C . VAL A 1 90 ? -5.594 3.603 2.481 1.00 95.12 90 VAL A C 1
ATOM 696 O O . VAL A 1 90 ? -4.484 3.747 1.983 1.00 95.12 90 VAL A O 1
ATOM 699 N N . LEU A 1 91 ? -6.709 3.488 1.753 1.00 92.06 91 LEU A N 1
ATOM 700 C CA . LEU A 1 91 ? -6.707 3.545 0.289 1.00 92.06 91 LEU A CA 1
ATOM 701 C C . LEU A 1 91 ? -6.152 4.885 -0.206 1.00 92.06 91 LEU A C 1
ATOM 703 O O . LEU A 1 91 ? -5.240 4.896 -1.020 1.00 92.06 91 LEU A O 1
ATOM 707 N N . LYS A 1 92 ? -6.580 6.007 0.386 1.00 94.06 92 LYS A N 1
ATOM 708 C CA . LYS A 1 92 ? -6.023 7.333 0.059 1.00 94.06 92 LYS A CA 1
ATOM 709 C C . LYS A 1 92 ? -4.530 7.455 0.376 1.00 94.06 92 LYS A C 1
ATOM 711 O O . LYS A 1 92 ? -3.794 8.084 -0.374 1.00 94.06 92 LYS A O 1
ATOM 716 N N . GLU A 1 93 ? -4.077 6.898 1.499 1.00 95.19 93 GLU A N 1
ATOM 717 C CA . GLU A 1 93 ? -2.652 6.878 1.861 1.00 95.19 93 GLU A CA 1
ATOM 718 C C . GLU A 1 93 ? -1.839 6.048 0.848 1.00 95.19 93 GLU A C 1
ATOM 720 O O . GLU A 1 93 ? -0.753 6.467 0.442 1.00 95.19 93 GLU A O 1
ATOM 725 N N . ALA A 1 94 ? -2.390 4.920 0.386 1.00 92.25 94 ALA A N 1
ATOM 726 C CA . ALA A 1 94 ? -1.797 4.095 -0.662 1.00 92.25 94 ALA A CA 1
ATOM 727 C C . ALA A 1 94 ? -1.777 4.804 -2.028 1.00 92.25 94 ALA A C 1
ATOM 729 O O . ALA A 1 94 ? -0.751 4.757 -2.701 1.00 92.25 94 ALA A O 1
ATOM 730 N N . ASP A 1 95 ? -2.839 5.521 -2.406 1.00 91.25 95 ASP A N 1
ATOM 731 C CA . ASP A 1 95 ? -2.894 6.318 -3.641 1.00 91.25 95 ASP A CA 1
ATOM 732 C C . ASP A 1 95 ? -1.820 7.413 -3.653 1.00 91.25 95 ASP A C 1
ATOM 734 O O . ASP A 1 95 ? -1.112 7.598 -4.643 1.00 91.25 95 ASP A O 1
ATOM 738 N N . VAL A 1 96 ? -1.656 8.123 -2.531 1.00 93.75 96 VAL A N 1
ATOM 739 C CA . VAL A 1 96 ? -0.616 9.153 -2.381 1.00 93.75 96 VAL A CA 1
ATOM 740 C C . VAL A 1 96 ? 0.778 8.538 -2.489 1.00 93.75 96 VAL A C 1
ATOM 742 O O . VA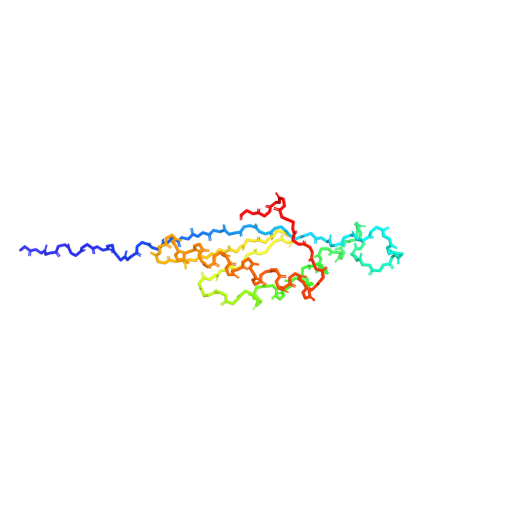L A 1 96 ? 1.645 9.103 -3.156 1.00 93.75 96 VAL A O 1
ATOM 745 N N . PHE A 1 97 ? 1.007 7.378 -1.866 1.00 92.69 97 PHE A N 1
ATOM 746 C CA . PHE A 1 97 ? 2.259 6.646 -2.042 1.00 92.69 97 PHE A CA 1
ATOM 747 C C . PHE A 1 97 ? 2.470 6.278 -3.515 1.00 92.69 97 PHE A C 1
ATOM 749 O O . PHE A 1 97 ? 3.521 6.582 -4.073 1.00 92.69 97 PHE A O 1
ATOM 756 N N . ALA A 1 98 ? 1.469 5.690 -4.166 1.00 89.00 98 ALA A N 1
ATOM 757 C CA . ALA A 1 98 ? 1.574 5.263 -5.552 1.00 89.00 98 ALA A CA 1
ATOM 758 C C . ALA A 1 98 ? 1.903 6.436 -6.490 1.00 89.00 98 ALA A C 1
ATOM 760 O O . ALA A 1 98 ? 2.821 6.334 -7.302 1.00 89.00 98 ALA A O 1
ATOM 761 N N . ALA A 1 99 ? 1.250 7.586 -6.302 1.00 88.62 99 ALA A N 1
ATOM 762 C CA . ALA A 1 99 ? 1.535 8.805 -7.053 1.00 88.62 99 ALA A CA 1
ATOM 763 C C . ALA A 1 99 ? 2.972 9.317 -6.835 1.00 88.62 99 ALA A C 1
ATOM 765 O O . ALA A 1 99 ? 3.651 9.667 -7.798 1.00 88.62 99 ALA A O 1
ATOM 766 N N . ASN A 1 100 ? 3.464 9.319 -5.591 1.00 89.69 100 ASN A N 1
ATOM 767 C CA . ASN A 1 100 ? 4.819 9.784 -5.268 1.00 89.69 100 ASN A CA 1
ATOM 768 C C . ASN A 1 100 ? 5.917 8.892 -5.862 1.00 89.69 100 ASN A C 1
ATOM 770 O O . ASN A 1 100 ? 6.997 9.380 -6.187 1.00 89.69 100 ASN A O 1
ATOM 774 N N . TRP A 1 101 ? 5.642 7.594 -5.991 1.00 84.88 101 TRP A N 1
ATOM 775 C CA . TRP A 1 101 ? 6.587 6.605 -6.504 1.00 84.88 101 TRP A CA 1
ATOM 776 C C . TRP A 1 101 ? 6.342 6.245 -7.978 1.00 84.88 101 TRP A C 1
ATOM 778 O O . TRP A 1 101 ? 7.003 5.352 -8.495 1.00 84.88 101 TRP A O 1
ATOM 788 N N . ASN A 1 102 ? 5.432 6.934 -8.678 1.00 84.38 102 ASN A N 1
ATOM 789 C CA . ASN A 1 102 ? 5.043 6.634 -10.065 1.00 84.38 102 ASN A CA 1
ATOM 790 C C . ASN A 1 102 ? 4.644 5.155 -10.277 1.00 84.38 102 ASN A C 1
ATOM 792 O O . ASN A 1 102 ? 5.023 4.493 -11.244 1.00 84.38 102 ASN A O 1
ATOM 796 N N . ILE A 1 103 ? 3.896 4.625 -9.314 1.00 82.69 103 ILE A N 1
ATOM 797 C CA . ILE A 1 103 ? 3.352 3.271 -9.283 1.00 82.69 103 ILE A CA 1
ATOM 798 C C . ILE A 1 103 ? 1.881 3.323 -9.695 1.00 82.69 103 ILE A C 1
ATOM 800 O O . ILE A 1 103 ? 1.171 4.272 -9.361 1.00 82.69 103 ILE A O 1
ATOM 804 N N . LYS A 1 104 ? 1.391 2.278 -10.370 1.00 81.50 104 LYS A N 1
ATOM 805 C CA . LYS A 1 104 ? -0.025 2.158 -10.712 1.00 81.50 104 LYS A CA 1
ATOM 806 C C . LYS A 1 104 ? -0.699 1.112 -9.826 1.00 81.50 104 LYS A C 1
ATOM 808 O O . LYS A 1 104 ? -0.314 -0.052 -9.831 1.00 81.50 104 LYS A O 1
ATOM 813 N N . ILE A 1 105 ? -1.725 1.517 -9.084 1.00 81.25 105 ILE A N 1
ATOM 814 C CA . ILE A 1 105 ? -2.585 0.563 -8.374 1.00 81.25 105 ILE A CA 1
ATOM 815 C C . ILE A 1 105 ? -3.499 -0.111 -9.395 1.00 81.25 105 ILE A C 1
ATOM 817 O O . ILE A 1 105 ? -4.090 0.543 -10.259 1.00 81.25 105 ILE A O 1
ATOM 821 N N . ASN A 1 106 ? -3.611 -1.431 -9.305 1.00 79.88 106 ASN A N 1
ATOM 822 C CA . ASN A 1 106 ? -4.508 -2.189 -10.150 1.00 79.88 106 ASN A CA 1
ATOM 823 C C . ASN A 1 106 ? -5.911 -2.219 -9.546 1.00 79.88 106 ASN A C 1
ATOM 825 O O . ASN A 1 106 ? -6.267 -3.101 -8.760 1.00 79.88 106 ASN A O 1
ATOM 829 N N . GLU A 1 107 ? -6.730 -1.255 -9.951 1.00 78.31 107 GLU A N 1
ATOM 830 C CA . GLU A 1 107 ? -8.118 -1.126 -9.498 1.00 78.31 107 GLU A CA 1
ATOM 831 C C . GLU A 1 107 ? -8.944 -2.398 -9.745 1.00 78.31 107 GLU A C 1
ATOM 833 O O . GLU A 1 107 ? -9.805 -2.738 -8.942 1.00 78.31 107 GLU A O 1
ATOM 838 N N . SER A 1 108 ? -8.659 -3.146 -10.818 1.00 72.25 108 SER A N 1
ATOM 839 C CA . SER A 1 108 ? -9.432 -4.343 -11.181 1.00 72.25 108 SER A CA 1
ATOM 840 C C . SER A 1 108 ? -9.221 -5.530 -10.236 1.00 72.25 108 SER A C 1
ATOM 842 O O . SER A 1 108 ? -10.090 -6.398 -10.122 1.00 72.25 108 SER A O 1
ATOM 844 N N . LYS A 1 109 ? -8.073 -5.567 -9.551 1.00 69.81 109 LYS A N 1
ATOM 845 C CA . LYS A 1 109 ? -7.723 -6.612 -8.581 1.00 69.81 109 LYS A CA 1
ATOM 846 C C . LYS A 1 109 ? -7.813 -6.139 -7.130 1.00 69.81 109 LYS A C 1
ATOM 848 O O . LYS A 1 109 ? -7.833 -6.979 -6.232 1.00 69.81 109 LYS A O 1
ATOM 853 N N . THR A 1 110 ? -7.907 -4.828 -6.910 1.00 76.06 110 THR A N 1
ATOM 854 C CA . THR A 1 110 ? -8.026 -4.224 -5.580 1.00 76.06 110 THR A CA 1
ATOM 855 C C . THR A 1 110 ? -9.439 -4.439 -5.023 1.00 76.06 110 THR A C 1
ATOM 857 O O . THR A 1 110 ? -10.425 -4.216 -5.726 1.00 76.06 110 THR A O 1
ATOM 860 N N . LYS A 1 111 ? -9.549 -4.920 -3.777 1.00 69.00 111 LYS A N 1
ATOM 861 C CA . LYS A 1 111 ? -10.817 -5.296 -3.117 1.00 69.00 111 LYS A CA 1
ATOM 862 C C . LYS A 1 111 ? -10.921 -4.760 -1.697 1.00 69.00 111 LYS A C 1
ATOM 864 O O . LYS A 1 111 ? -9.884 -4.759 -0.989 1.00 69.00 111 LYS A O 1
#

Organism: Popillia japonica (NCBI:txid7064)

Secondary structure (DSSP, 8-state):
------------EEEEEEEEEEPP--SSS-S-SSPPTT-TTHHHHHHHHTTTHHHH---TTEEEEEETTEEEEEEEESSHHHHHHHHHHHHHHHHHHHHHTT-EE-TTT--

Radius of gyration: 18.88 Å; chains: 1; bounding box: 43×24×70 Å

Sequence (111 aa):
MQEVKDKTGPRKVAVAALIDVEKAYDKERNAAEGLPQGSPLSPLLFNIFVIDLPKAITTPKSRVFQFADDTAIVVQGLNLELSLRKVERVLKEADVFAANWNIKINESKTK